Protein AF-A0A146L536-F1 (afdb_monomer_lite)

Secondary structure (DSSP, 8-state):
-HHHHHHHHHHHHHHHHHHHHHHHHB-TTS-BHHHHHHHHHHHHHHHHHHHHS----------PPP---------------------------PPP---------

Organism: Lygus hesperus (NCBI:txid30085)

Radius of gyration: 32.44 Å; chains: 1; bounding box: 49×42×100 Å

Sequence (105 aa):
TVPWLLANIAEKKRLLDELDRQNRTHTESGVSRKTIRLHLRHAQYLLKQKQKQPVLNEPSRQCGPPVSTVPSSNFSPMEGTSKQRWPKSDGFIPPRKNENYRFVP

Foldseek 3Di:
DVVVVVVVVVVVVVVVVVVVVQVVQAPPVRHGPVVVVVVVVVVVVVVVVVVPPPPPPPPPPDPDPPPDDDDDDDDDDDDDPDDPDDPDPDDPDDDDPPPDDDDDD

Structure (mmCIF, N/CA/C/O backbone):
data_AF-A0A146L536-F1
#
_entry.id   AF-A0A146L536-F1
#
loop_
_atom_site.group_PDB
_atom_site.id
_atom_site.type_symbol
_atom_site.label_atom_id
_atom_site.label_alt_id
_atom_site.label_comp_id
_atom_site.label_asym_id
_atom_site.label_entity_id
_atom_site.label_seq_id
_atom_site.pdbx_PDB_ins_code
_atom_site.Cartn_x
_atom_site.Cartn_y
_atom_site.Cartn_z
_atom_site.occupancy
_atom_site.B_iso_or_equiv
_atom_site.auth_seq_id
_atom_site.auth_comp_id
_atom_site.auth_asym_id
_atom_site.auth_atom_id
_atom_site.pdbx_PDB_model_num
ATOM 1 N N . THR A 1 1 ? 21.552 0.440 -31.029 1.00 71.75 1 THR A N 1
ATOM 2 C CA . THR A 1 1 ? 21.519 1.059 -29.680 1.00 71.75 1 THR A CA 1
ATOM 3 C C . THR A 1 1 ? 20.166 1.664 -29.308 1.00 71.75 1 THR A C 1
ATOM 5 O O . THR A 1 1 ? 19.798 1.570 -28.146 1.00 71.75 1 THR A O 1
ATOM 8 N N . VAL A 1 2 ? 19.371 2.196 -30.248 1.00 81.88 2 VAL A N 1
ATOM 9 C CA . VAL A 1 2 ? 18.019 2.754 -29.981 1.00 81.88 2 VAL A CA 1
ATOM 10 C C . VAL A 1 2 ? 16.999 1.757 -29.376 1.00 81.88 2 VAL A C 1
ATOM 12 O O . VAL A 1 2 ? 16.303 2.141 -28.437 1.00 81.88 2 VAL A O 1
ATOM 15 N N . PRO A 1 3 ? 16.923 0.476 -29.798 1.00 90.31 3 PRO A N 1
ATOM 16 C CA . PRO A 1 3 ? 15.92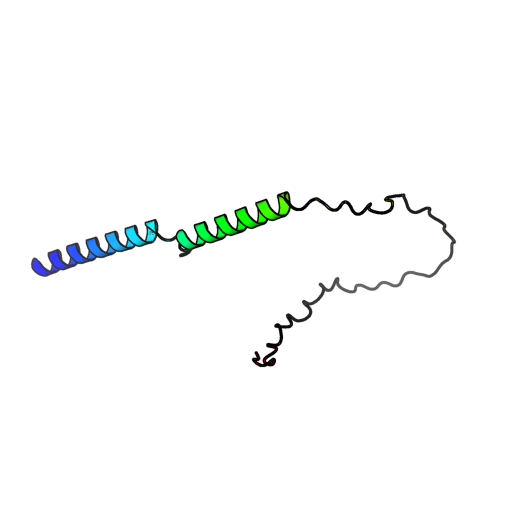9 -0.461 -29.250 1.00 90.31 3 PRO A CA 1
ATOM 17 C C . PRO A 1 3 ? 16.104 -0.763 -27.754 1.00 90.31 3 PRO A C 1
ATOM 19 O O . PRO A 1 3 ? 15.126 -0.885 -27.024 1.00 90.31 3 PRO A O 1
ATOM 22 N N . TRP A 1 4 ? 17.351 -0.825 -27.279 1.00 94.94 4 TRP A N 1
ATOM 23 C CA . TRP A 1 4 ? 17.659 -1.063 -25.865 1.00 94.94 4 TRP A CA 1
ATOM 24 C C . TRP A 1 4 ? 17.230 0.111 -24.974 1.00 94.94 4 TRP A C 1
ATOM 26 O O . TRP A 1 4 ? 16.688 -0.091 -23.890 1.00 94.94 4 TRP A O 1
ATOM 36 N N . LEU A 1 5 ? 17.401 1.349 -25.453 1.00 95.94 5 LEU A N 1
ATOM 37 C CA . LEU A 1 5 ? 16.935 2.544 -24.742 1.00 95.94 5 LEU A CA 1
ATOM 38 C C . LEU A 1 5 ? 15.408 2.554 -24.595 1.00 95.94 5 LEU A C 1
ATOM 40 O O . LEU A 1 5 ? 14.902 2.850 -23.514 1.00 95.94 5 LEU A O 1
ATOM 44 N N . LEU A 1 6 ? 14.677 2.188 -25.652 1.00 96.12 6 LEU A N 1
ATOM 45 C CA . LEU A 1 6 ? 13.214 2.099 -25.611 1.00 96.12 6 LEU A CA 1
ATOM 46 C C . LEU A 1 6 ? 12.734 1.008 -24.646 1.00 96.12 6 LEU A C 1
ATOM 48 O O . LEU A 1 6 ? 11.818 1.259 -23.861 1.00 96.12 6 LEU A O 1
ATOM 52 N N . ALA A 1 7 ? 13.385 -0.159 -24.649 1.00 95.75 7 ALA A N 1
ATOM 53 C CA . ALA A 1 7 ? 13.091 -1.236 -23.705 1.00 95.75 7 ALA A CA 1
ATOM 54 C C . ALA A 1 7 ? 13.294 -0.785 -22.246 1.00 95.75 7 ALA A C 1
ATOM 56 O O . ALA A 1 7 ? 12.400 -0.955 -21.418 1.00 95.75 7 ALA A O 1
ATOM 57 N N . ASN A 1 8 ? 14.406 -0.105 -21.952 1.00 97.19 8 ASN A N 1
ATOM 58 C CA . ASN A 1 8 ? 14.679 0.438 -20.619 1.00 97.19 8 ASN A CA 1
ATOM 59 C C . ASN A 1 8 ? 13.654 1.487 -20.172 1.00 97.19 8 ASN A C 1
ATOM 61 O O . ASN A 1 8 ? 13.281 1.534 -19.001 1.00 97.19 8 ASN A O 1
ATOM 65 N N . ILE A 1 9 ? 13.202 2.358 -21.078 1.00 97.38 9 ILE A N 1
ATOM 66 C CA . ILE A 1 9 ? 12.173 3.355 -20.753 1.00 97.38 9 ILE A CA 1
ATOM 67 C C . ILE A 1 9 ? 10.849 2.659 -20.421 1.00 97.38 9 ILE A C 1
ATOM 69 O O . ILE A 1 9 ? 10.195 3.033 -19.447 1.00 97.38 9 ILE A O 1
ATOM 73 N N . ALA A 1 10 ? 10.464 1.645 -21.199 1.00 97.44 10 ALA A N 1
ATOM 74 C CA . ALA A 1 10 ? 9.254 0.871 -20.943 1.00 97.44 10 ALA A CA 1
ATOM 75 C C . ALA A 1 10 ? 9.321 0.143 -19.591 1.00 97.44 10 ALA A C 1
ATOM 77 O O . ALA A 1 10 ? 8.367 0.194 -18.815 1.00 97.44 10 ALA A O 1
ATOM 78 N N . GLU A 1 11 ? 10.464 -0.463 -19.268 1.00 97.88 11 GLU A N 1
ATOM 79 C CA . GLU A 1 11 ? 10.667 -1.134 -17.986 1.00 97.88 11 GLU A CA 1
ATOM 80 C C . GLU A 1 11 ? 10.604 -0.158 -16.804 1.00 97.88 11 GLU A C 1
ATOM 82 O O . GLU A 1 11 ? 9.900 -0.420 -15.828 1.00 97.88 11 GLU A O 1
ATOM 87 N N . LYS A 1 12 ? 11.258 1.007 -16.904 1.00 98.06 12 LYS A N 1
ATOM 88 C CA . LYS A 1 12 ? 11.197 2.039 -15.857 1.00 98.06 12 LYS A CA 1
ATOM 89 C C . LYS A 1 12 ? 9.777 2.549 -15.627 1.00 98.06 12 LYS A C 1
ATOM 91 O O . LYS A 1 12 ? 9.379 2.703 -14.476 1.00 98.06 12 LYS A O 1
ATOM 96 N N . LYS A 1 13 ? 9.000 2.768 -16.693 1.00 98.25 13 LYS A N 1
ATOM 97 C CA . LYS A 1 13 ? 7.579 3.137 -16.575 1.00 98.25 13 LYS A CA 1
ATOM 98 C C . LYS A 1 13 ? 6.780 2.052 -15.850 1.00 98.25 13 LYS A C 1
ATOM 100 O O . LYS A 1 13 ? 6.104 2.358 -14.877 1.00 98.25 13 LYS A O 1
ATOM 105 N N . ARG A 1 14 ? 6.954 0.783 -16.238 1.00 98.19 14 ARG A N 1
ATOM 106 C CA . ARG A 1 14 ? 6.293 -0.361 -15.588 1.00 98.19 14 ARG A CA 1
ATOM 107 C C . ARG A 1 14 ? 6.596 -0.438 -14.088 1.00 98.19 14 ARG A C 1
ATOM 109 O O . ARG A 1 14 ? 5.708 -0.743 -13.298 1.00 98.19 14 ARG A O 1
ATOM 116 N N . LEU A 1 15 ? 7.846 -0.195 -13.693 1.00 98.25 15 LEU A N 1
ATOM 117 C CA . LEU A 1 15 ? 8.252 -0.214 -12.284 1.00 98.25 15 LEU A CA 1
ATOM 118 C C . LEU A 1 15 ? 7.623 0.932 -11.483 1.00 98.25 15 LEU A C 1
ATOM 120 O O . LEU A 1 15 ? 7.207 0.709 -10.349 1.00 98.25 15 LEU A O 1
ATOM 124 N N . LEU A 1 16 ? 7.520 2.129 -12.069 1.00 97.94 16 LEU A N 1
ATOM 125 C CA . LEU A 1 16 ? 6.837 3.264 -11.440 1.00 97.94 16 LEU A CA 1
ATOM 126 C C . LEU A 1 16 ? 5.342 2.989 -11.255 1.00 97.94 16 LEU A C 1
ATOM 128 O O . LEU A 1 16 ? 4.819 3.200 -10.163 1.00 97.94 16 LEU A O 1
ATOM 132 N N . ASP A 1 17 ? 4.680 2.446 -12.276 1.00 98.00 17 ASP A N 1
ATOM 133 C CA . ASP A 1 17 ? 3.259 2.092 -12.199 1.00 98.00 17 ASP A CA 1
ATOM 134 C C . ASP A 1 17 ? 2.994 1.045 -11.101 1.00 98.00 17 ASP A C 1
ATOM 136 O O . ASP A 1 17 ? 2.014 1.132 -10.355 1.00 98.00 17 ASP A O 1
ATOM 140 N N . GLU A 1 18 ? 3.888 0.062 -10.964 1.00 97.38 18 GLU A N 1
ATOM 141 C CA . GLU A 1 18 ? 3.796 -0.964 -9.924 1.00 97.38 18 GLU A CA 1
ATOM 142 C C . GLU A 1 18 ? 4.045 -0.392 -8.521 1.00 97.38 18 GLU A C 1
ATOM 144 O O . GLU A 1 18 ? 3.323 -0.736 -7.581 1.00 97.38 18 GLU A O 1
ATOM 149 N N . LEU A 1 19 ? 5.007 0.524 -8.375 1.00 95.62 19 LEU A N 1
ATOM 150 C CA . LEU A 1 19 ? 5.254 1.234 -7.119 1.00 95.62 19 LEU A CA 1
ATOM 151 C C . LEU A 1 19 ? 4.022 2.051 -6.698 1.00 95.62 19 LEU A C 1
ATOM 153 O O . LEU A 1 19 ? 3.563 1.955 -5.558 1.00 95.62 19 LEU A O 1
ATOM 157 N N . ASP A 1 20 ? 3.429 2.795 -7.630 1.00 96.25 20 ASP A N 1
ATOM 158 C CA . ASP A 1 20 ? 2.211 3.570 -7.392 1.00 96.25 20 ASP A CA 1
ATOM 159 C C . ASP A 1 20 ? 1.033 2.675 -6.994 1.00 96.25 20 ASP A C 1
ATOM 161 O O . ASP A 1 20 ? 0.279 2.985 -6.062 1.00 96.25 20 ASP A O 1
ATOM 165 N N . ARG A 1 21 ? 0.883 1.522 -7.652 1.00 95.44 21 ARG A N 1
ATOM 166 C CA . ARG A 1 21 ? -0.130 0.520 -7.299 1.00 95.44 21 ARG A CA 1
ATOM 167 C C . ARG A 1 21 ? 0.061 0.011 -5.867 1.00 95.44 21 ARG A C 1
ATOM 169 O O . ARG A 1 21 ? -0.920 -0.123 -5.123 1.00 95.44 21 ARG A O 1
ATOM 176 N N . GLN A 1 22 ? 1.298 -0.263 -5.460 1.00 94.88 22 GLN A N 1
ATOM 177 C CA . GLN A 1 22 ? 1.614 -0.712 -4.104 1.00 94.88 22 GLN A CA 1
ATOM 178 C C . GLN A 1 22 ? 1.351 0.385 -3.069 1.00 94.88 22 GLN A C 1
ATOM 180 O O . GLN A 1 22 ? 0.637 0.124 -2.100 1.00 94.88 22 GLN A O 1
ATOM 185 N N . ASN A 1 23 ? 1.773 1.624 -3.322 1.00 93.25 23 ASN A N 1
ATOM 186 C CA . ASN A 1 23 ? 1.537 2.774 -2.437 1.00 93.25 23 ASN A CA 1
ATOM 187 C C . ASN A 1 23 ? 0.041 3.056 -2.196 1.00 93.25 23 ASN A C 1
ATOM 189 O O . ASN A 1 23 ? -0.383 3.431 -1.093 1.00 93.25 23 ASN A O 1
ATOM 193 N N . ARG A 1 24 ? -0.802 2.821 -3.210 1.00 93.56 24 ARG A N 1
ATOM 194 C CA . ARG A 1 24 ? -2.267 2.950 -3.093 1.00 93.56 24 ARG A CA 1
ATOM 195 C C . ARG A 1 24 ? -2.914 1.839 -2.273 1.00 93.56 24 ARG A C 1
A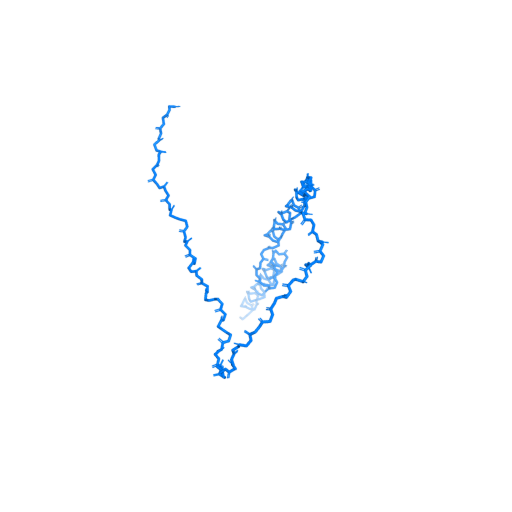TOM 197 O O . ARG A 1 24 ? -4.017 2.026 -1.763 1.00 93.56 24 ARG A O 1
ATOM 204 N N . THR A 1 25 ? -2.274 0.679 -2.150 1.00 96.50 25 THR A N 1
ATOM 205 C CA . THR A 1 25 ? -2.878 -0.527 -1.555 1.00 96.50 25 THR A CA 1
ATOM 206 C C . THR A 1 25 ? -2.274 -0.915 -0.209 1.00 96.50 25 THR A C 1
ATOM 208 O O . THR A 1 25 ? -2.978 -1.510 0.613 1.00 96.50 25 THR A O 1
ATOM 211 N N . HIS A 1 26 ? -1.033 -0.520 0.051 1.00 96.56 26 HIS A N 1
ATOM 212 C CA . HIS A 1 26 ? -0.269 -0.811 1.259 1.00 96.56 26 HIS A CA 1
ATOM 213 C C . HIS A 1 26 ? 0.161 0.487 1.953 1.00 96.56 26 HIS A C 1
ATOM 215 O O . HIS A 1 26 ? 0.048 1.582 1.397 1.00 96.56 26 HIS A O 1
ATOM 221 N N . THR A 1 27 ? 0.566 0.370 3.211 1.00 93.06 27 THR A N 1
ATOM 222 C CA . THR A 1 27 ? 1.261 1.421 3.961 1.00 93.06 27 THR A CA 1
ATOM 223 C C . THR A 1 27 ? 2.768 1.303 3.771 1.00 93.06 27 THR A C 1
ATOM 225 O O . THR A 1 27 ? 3.256 0.287 3.284 1.00 93.06 27 THR A O 1
ATOM 228 N N . GLU A 1 28 ? 3.512 2.308 4.230 1.00 90.75 28 GLU A N 1
ATOM 229 C CA . GLU A 1 28 ? 4.984 2.288 4.272 1.00 90.75 28 GLU A CA 1
ATOM 230 C C . GLU A 1 28 ? 5.530 1.078 5.050 1.00 90.75 28 GLU A C 1
ATOM 232 O O . GLU A 1 28 ? 6.568 0.526 4.710 1.00 90.75 28 GLU A O 1
ATOM 237 N N . SER A 1 29 ? 4.780 0.601 6.049 1.00 89.69 29 SER A N 1
ATOM 238 C CA . SER A 1 29 ? 5.080 -0.617 6.813 1.00 89.69 29 SER A CA 1
ATOM 239 C C . SER A 1 29 ? 4.693 -1.931 6.114 1.00 89.69 29 SER A C 1
ATOM 241 O O . SER A 1 29 ? 4.789 -2.996 6.719 1.00 89.69 29 SER A O 1
ATOM 243 N N . GLY A 1 30 ? 4.199 -1.885 4.872 1.00 92.19 30 GLY A N 1
ATOM 244 C CA . GLY A 1 30 ? 3.789 -3.062 4.098 1.00 92.19 30 GLY A CA 1
ATOM 245 C C . GLY A 1 30 ? 2.421 -3.641 4.474 1.00 92.19 30 GLY A C 1
ATOM 246 O O . GLY A 1 30 ? 2.000 -4.653 3.915 1.00 92.19 30 GLY A O 1
ATOM 247 N N . VAL A 1 31 ? 1.675 -3.015 5.389 1.00 94.31 31 VAL A N 1
ATOM 248 C CA . VAL A 1 31 ? 0.343 -3.497 5.778 1.00 94.31 31 VAL A CA 1
ATOM 249 C C . VAL A 1 31 ? -0.683 -3.081 4.729 1.00 94.31 31 VAL A C 1
ATOM 251 O O . VAL A 1 31 ? -0.808 -1.909 4.375 1.00 94.31 31 VAL A O 1
ATOM 254 N N . SER A 1 32 ? -1.485 -4.033 4.250 1.00 96.38 32 SER A N 1
ATOM 255 C CA . SER A 1 32 ? -2.576 -3.710 3.330 1.00 96.38 32 SER A CA 1
ATOM 256 C C . SER A 1 32 ? -3.595 -2.776 3.985 1.00 96.38 32 SER A C 1
ATOM 258 O O . SER A 1 32 ? -4.134 -3.046 5.063 1.00 96.38 32 SER A O 1
ATOM 260 N N . ARG A 1 33 ? -3.982 -1.724 3.265 1.00 94.81 33 ARG A N 1
ATOM 261 C CA . ARG A 1 33 ? -5.057 -0.809 3.673 1.00 94.81 33 ARG A CA 1
ATOM 262 C C . ARG A 1 33 ? -6.392 -1.535 3.860 1.00 94.81 33 ARG A C 1
ATOM 264 O O . ARG A 1 33 ? -7.220 -1.110 4.664 1.00 94.81 33 ARG A O 1
ATOM 271 N N . LYS A 1 34 ? -6.621 -2.656 3.159 1.00 96.56 34 LYS A N 1
ATOM 272 C CA . LYS A 1 34 ? -7.795 -3.522 3.379 1.00 96.56 34 LYS A CA 1
ATOM 273 C C . LYS A 1 34 ? -7.773 -4.130 4.783 1.00 96.56 34 LYS A C 1
ATOM 275 O O . LYS A 1 34 ? -8.793 -4.082 5.466 1.00 96.56 34 LYS A O 1
ATOM 280 N N . THR A 1 35 ? -6.620 -4.636 5.211 1.00 96.69 35 THR A N 1
ATOM 281 C CA . THR A 1 35 ? -6.416 -5.206 6.547 1.00 96.69 35 THR A CA 1
ATOM 282 C C . THR A 1 35 ? -6.644 -4.157 7.625 1.00 96.69 35 THR A C 1
ATOM 284 O O . THR A 1 35 ? -7.400 -4.414 8.558 1.00 96.69 35 THR A O 1
ATOM 287 N N . ILE A 1 36 ? -6.095 -2.952 7.456 1.00 96.12 36 ILE A N 1
ATOM 288 C CA . ILE A 1 36 ? -6.317 -1.838 8.391 1.00 96.12 36 ILE A CA 1
ATOM 289 C C . ILE A 1 36 ? -7.814 -1.531 8.519 1.00 96.12 36 ILE A C 1
ATOM 291 O O . ILE A 1 36 ? -8.345 -1.490 9.626 1.00 96.12 36 ILE A O 1
ATOM 295 N N . ARG A 1 37 ? -8.533 -1.397 7.395 1.00 97.12 37 ARG A N 1
ATOM 296 C CA . ARG A 1 37 ? -9.987 -1.156 7.409 1.00 97.12 37 ARG A CA 1
ATOM 297 C C . ARG A 1 37 ? -10.767 -2.262 8.120 1.00 97.12 37 ARG A C 1
ATOM 299 O O . ARG A 1 37 ? -11.727 -1.958 8.824 1.00 97.12 37 ARG A O 1
ATOM 306 N N . LEU A 1 38 ? -10.376 -3.523 7.944 1.00 97.88 38 LEU A N 1
ATOM 307 C CA . LEU A 1 38 ? -11.008 -4.649 8.632 1.00 97.88 38 LEU A CA 1
ATOM 308 C C . LEU A 1 38 ? -10.816 -4.552 10.152 1.00 97.88 38 LEU A C 1
ATOM 310 O O . LEU A 1 38 ? -11.791 -4.652 10.893 1.00 97.88 38 LEU A O 1
ATOM 314 N N . HIS A 1 39 ? -9.587 -4.292 10.604 1.00 97.38 39 HIS A N 1
ATOM 315 C CA . HIS A 1 39 ? -9.273 -4.160 12.029 1.00 97.38 39 HIS A CA 1
ATOM 316 C C . HIS A 1 39 ? -10.002 -2.972 12.660 1.00 97.38 39 HIS A C 1
ATOM 318 O O . HIS A 1 39 ? -10.570 -3.109 13.740 1.00 97.38 39 HIS A O 1
ATOM 324 N N . LEU A 1 40 ? -10.071 -1.834 11.961 1.00 97.50 40 LEU A N 1
ATOM 325 C CA . LEU A 1 40 ? -10.821 -0.666 12.423 1.00 97.50 40 LEU A CA 1
ATOM 326 C C . LEU A 1 40 ? -12.315 -0.971 12.584 1.00 97.50 40 LEU A C 1
ATOM 328 O O . LEU A 1 40 ? -12.900 -0.630 13.609 1.00 97.50 40 LEU A O 1
ATOM 332 N N . ARG A 1 41 ? -12.934 -1.659 11.615 1.00 97.44 41 ARG A N 1
ATOM 333 C CA . ARG A 1 41 ? -14.343 -2.079 11.724 1.00 97.44 41 ARG A CA 1
ATOM 334 C C . ARG A 1 41 ? -14.564 -3.027 12.899 1.00 97.44 41 ARG A C 1
ATOM 336 O O . ARG A 1 41 ? -15.543 -2.875 13.623 1.00 97.44 41 ARG A O 1
ATOM 343 N N . HIS A 1 42 ? -13.660 -3.982 13.097 1.00 97.25 42 HIS A N 1
ATOM 344 C CA . HIS A 1 42 ? -13.741 -4.919 14.211 1.00 97.25 42 HIS A C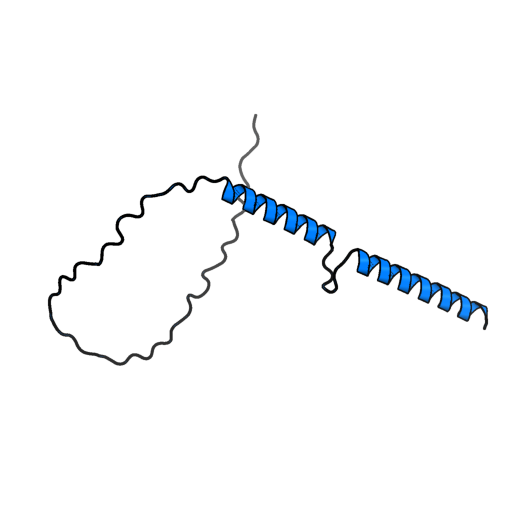A 1
ATOM 345 C C . HIS A 1 42 ? -13.619 -4.203 15.565 1.00 97.25 42 HIS A C 1
ATOM 347 O O . HIS A 1 42 ? -14.452 -4.407 16.444 1.00 97.25 42 HIS A O 1
ATOM 353 N N . ALA A 1 43 ? -12.654 -3.291 15.713 1.00 96.81 43 ALA A N 1
ATOM 354 C CA . ALA A 1 43 ? -12.504 -2.481 16.920 1.00 96.81 43 ALA A CA 1
ATOM 355 C C . ALA A 1 43 ? -13.757 -1.632 17.199 1.00 96.81 43 ALA A C 1
ATOM 357 O O . ALA A 1 43 ? -14.267 -1.626 18.317 1.00 96.81 43 ALA A O 1
ATOM 358 N N . GLN A 1 44 ? -14.316 -0.984 16.172 1.00 96.19 44 GLN A N 1
ATOM 359 C CA . GLN A 1 44 ? -15.570 -0.232 16.289 1.00 96.19 44 GLN A CA 1
ATOM 360 C C . GLN A 1 44 ? -16.746 -1.114 16.719 1.00 96.19 44 GLN A C 1
ATOM 362 O O . GLN A 1 44 ? -17.574 -0.688 17.524 1.00 96.19 44 GLN A O 1
ATOM 367 N N . TYR A 1 45 ? -16.836 -2.337 16.192 1.00 95.38 45 TYR A N 1
ATOM 368 C CA . TYR A 1 45 ? -17.859 -3.293 16.597 1.00 95.38 45 TYR A CA 1
ATOM 369 C C . TYR A 1 45 ? -17.736 -3.641 18.085 1.00 95.38 45 TYR A C 1
ATOM 371 O O . TYR A 1 45 ? -18.720 -3.530 18.814 1.00 95.38 45 TYR A O 1
ATOM 379 N N . LEU A 1 46 ? -16.534 -3.984 18.555 1.00 95.00 46 LEU A N 1
ATOM 380 C CA . LEU A 1 46 ? -16.296 -4.323 19.961 1.00 95.00 46 LEU A CA 1
ATOM 381 C C . LEU A 1 46 ? -16.625 -3.161 20.906 1.00 95.00 46 LEU A C 1
ATOM 383 O O . LEU A 1 46 ? -17.270 -3.374 21.932 1.00 95.00 46 LEU A O 1
ATOM 387 N N . LEU A 1 47 ? -16.253 -1.931 20.540 1.00 93.25 47 LEU A N 1
ATOM 388 C CA . LEU A 1 47 ? -16.591 -0.735 21.317 1.00 93.25 47 LEU A CA 1
ATOM 389 C C . LEU A 1 47 ? -18.109 -0.551 21.443 1.00 93.25 47 LEU A C 1
ATOM 391 O O . LEU A 1 47 ? -18.616 -0.315 22.539 1.00 93.25 47 LEU A O 1
ATOM 395 N N . LYS A 1 48 ? -18.855 -0.745 20.349 1.00 92.12 48 LYS A N 1
ATOM 396 C CA . LYS A 1 48 ? -20.325 -0.686 20.368 1.00 92.12 48 LYS A CA 1
ATOM 397 C C . LYS A 1 48 ? -20.945 -1.785 21.231 1.00 92.12 48 LYS A C 1
ATOM 399 O O . LYS A 1 48 ? -21.957 -1.532 21.876 1.00 92.12 48 LYS A O 1
ATOM 404 N N . GLN A 1 49 ? -20.367 -2.987 21.256 1.00 88.19 49 GLN A N 1
ATOM 405 C CA . GLN A 1 49 ? -20.846 -4.068 22.126 1.00 88.19 49 GLN A CA 1
ATOM 406 C C . GLN A 1 49 ? -20.631 -3.739 23.604 1.00 88.19 49 GLN A C 1
ATOM 408 O O . GLN A 1 49 ? -21.533 -3.929 24.414 1.00 88.19 49 GLN A O 1
ATOM 413 N N . LYS A 1 50 ? -19.468 -3.180 23.954 1.00 83.44 50 LYS A N 1
ATOM 414 C CA . LYS A 1 50 ? -19.168 -2.762 25.329 1.00 83.44 50 LYS A CA 1
ATOM 415 C C . LYS A 1 50 ? -20.054 -1.617 25.807 1.00 83.44 50 LYS A C 1
ATOM 417 O O . LYS A 1 50 ? -20.489 -1.646 26.948 1.00 83.44 50 LYS A O 1
ATOM 422 N N . GLN A 1 51 ? -20.390 -0.668 24.936 1.00 80.31 51 GLN A N 1
ATOM 423 C CA . GLN A 1 51 ? -21.314 0.418 25.276 1.00 80.31 51 GLN A CA 1
ATOM 424 C C . GLN A 1 51 ? -22.760 -0.063 25.496 1.00 80.31 51 GLN A C 1
ATOM 426 O O . GLN A 1 51 ? -23.521 0.577 26.212 1.00 80.31 51 GLN A O 1
ATOM 431 N N . LYS A 1 52 ? -23.149 -1.181 24.872 1.00 73.94 52 LYS A N 1
ATOM 432 C CA . LYS A 1 52 ? -24.483 -1.782 25.013 1.00 73.94 52 LYS A CA 1
ATOM 433 C C . LYS A 1 52 ? -24.587 -2.787 26.157 1.00 73.94 52 LYS A C 1
ATOM 435 O O . LYS A 1 52 ? -25.700 -3.202 26.469 1.00 73.94 52 LYS A O 1
ATOM 440 N N . GLN A 1 53 ? -23.473 -3.196 26.767 1.00 62.84 53 GLN A N 1
ATOM 441 C CA . GLN A 1 53 ? -23.545 -3.961 28.005 1.00 62.84 53 GLN A CA 1
ATOM 442 C C . GLN A 1 53 ? -24.020 -3.010 29.107 1.00 62.84 53 GLN A C 1
ATOM 444 O O . GLN A 1 53 ? -23.329 -2.024 29.371 1.00 62.84 53 GLN A O 1
ATOM 449 N N . PRO A 1 54 ? -25.177 -3.262 29.751 1.00 59.34 54 PRO A N 1
ATOM 450 C CA . PRO A 1 54 ? -25.490 -2.564 30.982 1.00 59.34 54 PRO A CA 1
ATOM 451 C C . PRO A 1 54 ? -24.330 -2.846 31.931 1.00 59.34 54 PRO A C 1
ATOM 453 O O . PRO A 1 54 ? -23.948 -4.003 32.121 1.00 59.34 54 PRO A O 1
ATOM 456 N N . VAL A 1 55 ? -23.731 -1.787 32.474 1.00 63.62 55 VAL A N 1
ATOM 457 C CA . VAL A 1 55 ? -22.843 -1.917 33.623 1.00 63.62 55 VAL A CA 1
ATOM 458 C C . VAL A 1 55 ? -23.715 -2.563 34.688 1.00 63.62 55 VAL A C 1
ATOM 460 O O . VAL A 1 55 ? -24.594 -1.915 35.255 1.00 63.62 55 VAL A O 1
ATOM 463 N N . LEU A 1 56 ? -23.565 -3.874 34.870 1.00 56.19 56 LEU A N 1
ATOM 464 C CA . LEU A 1 56 ? -24.123 -4.561 36.013 1.00 56.19 56 LEU A CA 1
ATOM 465 C C . LEU A 1 56 ? -23.349 -3.962 37.182 1.00 56.19 56 LEU A C 1
ATOM 467 O O . LEU A 1 56 ? -22.214 -4.351 37.444 1.00 56.19 56 LEU A O 1
ATOM 471 N N . ASN A 1 57 ? -23.907 -2.895 37.754 1.00 55.50 57 ASN A N 1
ATOM 472 C CA . ASN A 1 57 ? -23.422 -2.277 38.970 1.00 55.50 57 ASN A CA 1
ATOM 473 C C . ASN A 1 57 ? -23.493 -3.366 40.035 1.00 55.50 57 ASN A C 1
ATOM 475 O O . ASN A 1 57 ? -24.525 -3.556 40.676 1.00 55.50 57 ASN A O 1
ATOM 479 N N . GLU A 1 58 ? -22.410 -4.116 40.201 1.00 58.84 58 GLU A N 1
ATOM 480 C CA . GLU A 1 58 ? -22.151 -4.730 41.484 1.00 58.84 58 GLU A CA 1
ATOM 481 C C . GLU A 1 58 ? -22.043 -3.562 42.473 1.00 58.84 58 GLU A C 1
ATOM 483 O O . GLU A 1 58 ? -21.262 -2.635 42.223 1.00 58.84 58 GLU A O 1
ATOM 488 N N . PRO A 1 59 ? -22.829 -3.522 43.561 1.00 55.75 59 PRO A N 1
ATOM 489 C CA . PRO A 1 59 ? -22.562 -2.564 44.612 1.00 55.75 59 PRO A CA 1
ATOM 490 C C . PRO A 1 59 ? -21.201 -2.937 45.195 1.00 55.75 59 PRO A C 1
ATOM 492 O O . PRO A 1 59 ? -21.087 -3.880 45.978 1.00 55.75 59 PRO A O 1
ATOM 495 N N . SER A 1 60 ? -20.161 -2.208 44.785 1.00 55.50 60 SER A N 1
ATOM 496 C CA . SER A 1 60 ? -18.852 -2.234 45.421 1.00 55.50 60 SER A CA 1
ATOM 497 C C . SER A 1 60 ? -19.083 -2.009 46.911 1.00 55.50 60 SER A C 1
ATOM 499 O O . SER A 1 60 ? -19.440 -0.907 47.341 1.00 55.50 60 SER A O 1
ATOM 501 N N . ARG A 1 61 ? -18.974 -3.079 47.698 1.00 57.47 61 ARG A N 1
ATOM 502 C CA . ARG A 1 61 ? -19.112 -3.014 49.146 1.00 57.47 61 ARG A CA 1
ATOM 503 C C . ARG A 1 61 ? -18.050 -2.053 49.679 1.00 57.47 61 ARG A C 1
ATOM 505 O O . ARG A 1 61 ? -16.866 -2.344 49.611 1.00 57.47 61 ARG A O 1
ATOM 512 N N . GLN A 1 62 ? -18.531 -0.915 50.176 1.00 53.66 62 GLN A N 1
ATOM 513 C CA . GLN A 1 62 ? -17.910 -0.034 51.166 1.00 53.66 62 GLN A CA 1
ATOM 514 C C . GLN A 1 62 ? -16.412 0.270 50.979 1.00 53.66 62 GLN A C 1
ATOM 516 O O . GLN A 1 62 ? -15.552 -0.338 51.607 1.00 53.66 62 GLN A O 1
ATOM 521 N N . CYS A 1 63 ? -16.118 1.361 50.266 1.00 51.81 63 CYS A N 1
ATOM 522 C CA . CYS A 1 6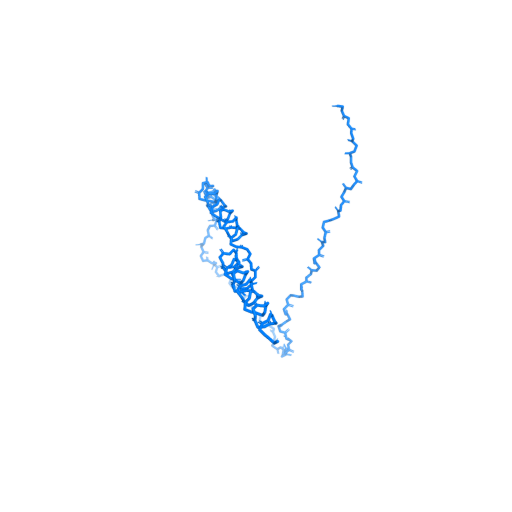3 ? -14.969 2.210 50.593 1.00 51.81 63 CYS A CA 1
ATOM 523 C C . CYS A 1 63 ? -15.282 2.998 51.879 1.00 51.81 63 CYS A C 1
ATOM 525 O O . CYS A 1 63 ? -15.632 4.174 51.829 1.00 51.81 63 CYS A O 1
ATOM 527 N N . GLY A 1 64 ? -15.222 2.327 53.028 1.00 58.03 64 GLY A N 1
ATOM 528 C CA . GLY A 1 64 ? -15.076 2.979 54.330 1.00 58.03 64 GLY A CA 1
ATOM 529 C C . GLY A 1 64 ? -13.606 2.922 54.752 1.00 58.03 64 GLY A C 1
ATOM 530 O O . GLY A 1 64 ? -12.933 1.944 54.419 1.00 58.03 64 GLY A O 1
ATOM 531 N N . PRO A 1 65 ? -13.067 3.936 55.447 1.00 51.44 65 PRO A N 1
ATOM 532 C CA . PRO A 1 65 ? -11.694 3.872 55.932 1.00 51.44 65 PRO A CA 1
ATOM 533 C C . PRO A 1 65 ? -11.548 2.691 56.908 1.00 51.44 65 PRO A C 1
ATOM 535 O O . PRO A 1 65 ? -12.467 2.440 57.694 1.00 51.44 65 PRO A O 1
ATOM 538 N N . PRO A 1 66 ? -10.423 1.954 56.890 1.00 61.09 66 PRO A N 1
ATOM 539 C CA . PRO A 1 66 ? -10.188 0.902 57.867 1.00 61.09 66 PRO A CA 1
ATOM 540 C C . PRO A 1 66 ? -10.121 1.530 59.265 1.00 61.09 66 PRO A C 1
ATOM 542 O O . PRO A 1 66 ? -9.298 2.407 59.527 1.00 61.09 66 PRO A O 1
ATOM 545 N N . VAL A 1 67 ? -11.000 1.090 60.168 1.00 53.00 67 VAL A N 1
ATOM 546 C CA . VAL A 1 67 ? -10.928 1.446 61.588 1.00 53.00 67 VAL A CA 1
ATOM 547 C C . VAL A 1 67 ? -9.682 0.771 62.161 1.00 53.00 67 VAL A C 1
ATOM 549 O O . VAL A 1 67 ? -9.638 -0.443 62.357 1.00 53.00 67 VAL A O 1
ATOM 552 N N . SER A 1 68 ? -8.641 1.578 62.364 1.00 49.03 68 SER A N 1
ATOM 553 C CA . SER A 1 68 ? -7.370 1.179 62.962 1.00 49.03 68 SER A CA 1
ATOM 554 C C . SER A 1 68 ? -7.598 0.718 64.399 1.00 49.03 68 SER A C 1
ATOM 556 O O . SER A 1 68 ? -7.838 1.530 65.291 1.00 49.03 68 SER A O 1
ATOM 558 N N . THR A 1 69 ? -7.524 -0.593 64.619 1.00 54.41 69 THR A N 1
ATOM 559 C CA . THR A 1 69 ? -7.393 -1.165 65.961 1.00 54.41 69 THR A CA 1
ATOM 560 C C . THR A 1 69 ? -5.956 -1.651 66.084 1.00 54.41 69 THR A C 1
ATOM 562 O O . THR A 1 69 ? -5.602 -2.720 65.595 1.00 54.41 69 THR A O 1
ATOM 565 N N . VAL A 1 70 ? -5.102 -0.812 66.666 1.00 46.81 70 VAL A N 1
ATOM 566 C CA . VAL A 1 70 ? -3.731 -1.180 67.036 1.00 46.81 70 VAL A CA 1
ATOM 567 C C . VAL A 1 70 ? -3.801 -2.078 68.274 1.00 46.81 70 VAL A C 1
ATOM 569 O O . VAL A 1 70 ? -4.538 -1.763 69.210 1.00 46.81 70 VAL A O 1
ATOM 572 N N . PRO A 1 71 ? -2.973 -3.132 68.336 1.00 46.41 71 PRO A N 1
ATOM 573 C CA . PRO A 1 71 ? -2.119 -3.229 69.508 1.00 46.41 71 PRO A CA 1
ATOM 574 C C . PRO A 1 71 ? -0.639 -3.431 69.166 1.00 46.41 71 PRO A C 1
ATOM 576 O O . PRO A 1 71 ? -0.243 -4.150 68.254 1.00 46.41 71 PRO A O 1
ATOM 579 N N . SER A 1 72 ? 0.138 -2.721 69.974 1.00 42.62 72 SER A N 1
ATOM 580 C CA . SER A 1 72 ? 1.585 -2.690 70.160 1.00 42.62 72 SER A CA 1
ATOM 581 C C . SER A 1 72 ? 2.268 -4.064 70.233 1.00 42.62 72 SER A C 1
ATOM 583 O O . SER A 1 72 ? 1.736 -4.957 70.888 1.00 42.62 72 SER A O 1
ATOM 585 N N . SER A 1 73 ? 3.483 -4.179 69.662 1.00 46.41 73 SER A N 1
ATOM 586 C CA . SER A 1 73 ? 4.711 -4.646 70.356 1.00 46.41 73 SER A CA 1
ATOM 587 C C . SER A 1 73 ? 5.739 -5.346 69.435 1.00 46.41 73 SER A C 1
ATOM 589 O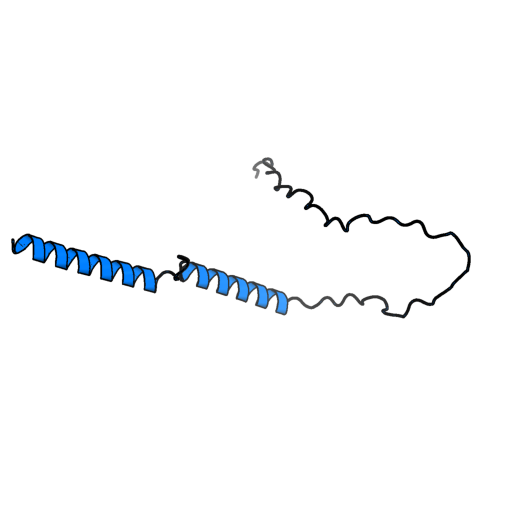 O . SER A 1 73 ? 5.575 -6.506 69.078 1.00 46.41 73 SER A O 1
ATOM 591 N N . ASN A 1 74 ? 6.837 -4.631 69.152 1.00 52.72 74 ASN A N 1
ATOM 592 C CA . ASN A 1 74 ? 8.257 -5.042 69.079 1.00 52.72 74 ASN A CA 1
ATOM 593 C C . ASN A 1 74 ? 8.693 -6.374 68.415 1.00 52.72 74 ASN A C 1
ATOM 595 O O . ASN A 1 74 ? 8.660 -7.416 69.066 1.00 52.72 74 ASN A O 1
ATOM 599 N N . PHE A 1 75 ? 9.342 -6.294 67.237 1.00 44.09 75 PHE A N 1
ATOM 600 C CA . PHE A 1 75 ? 10.565 -7.068 66.921 1.00 44.09 75 PHE A CA 1
ATOM 601 C C . PHE A 1 75 ? 11.381 -6.437 65.757 1.00 44.09 75 PHE A C 1
ATOM 603 O O . PHE A 1 75 ? 10.807 -5.908 64.811 1.00 44.09 75 PHE A O 1
ATOM 610 N N .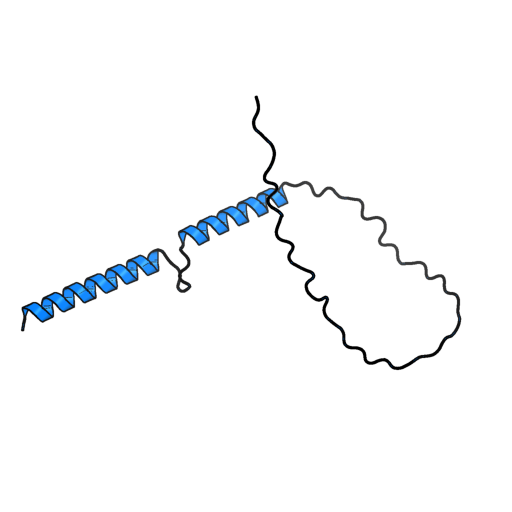 SER A 1 76 ? 12.714 -6.462 65.888 1.00 48.22 76 SER A N 1
ATOM 611 C CA . SER A 1 76 ? 13.771 -5.605 65.293 1.00 48.22 76 SER A CA 1
ATOM 612 C C . SER A 1 76 ? 14.057 -5.698 63.771 1.00 48.22 76 SER A C 1
ATOM 614 O O . SER A 1 76 ? 13.688 -6.687 63.138 1.00 48.22 76 SER A O 1
ATOM 616 N N . PRO A 1 77 ? 14.776 -4.708 63.174 1.00 48.78 77 PRO A N 1
ATOM 617 C CA . PRO A 1 77 ? 15.061 -4.650 61.740 1.00 48.78 77 PRO A CA 1
ATOM 618 C C . PRO A 1 77 ? 16.318 -5.462 61.388 1.00 48.78 77 PRO A C 1
ATOM 620 O O . PRO A 1 77 ? 17.370 -5.265 61.991 1.00 48.78 77 PRO A O 1
ATOM 623 N N . MET A 1 78 ? 16.232 -6.341 60.387 1.00 42.06 78 MET A N 1
ATOM 624 C CA . MET A 1 78 ? 17.413 -6.938 59.757 1.00 42.06 78 MET A CA 1
ATOM 625 C C . MET A 1 78 ? 17.443 -6.535 58.285 1.00 42.06 78 MET A C 1
ATOM 627 O O . MET A 1 78 ? 16.502 -6.798 57.534 1.00 42.06 78 MET A O 1
ATOM 631 N N . GLU A 1 79 ? 18.519 -5.850 57.905 1.00 52.91 79 GLU A N 1
ATOM 632 C CA . GLU A 1 79 ? 18.828 -5.459 56.537 1.00 52.91 79 GLU A CA 1
ATOM 633 C C . GLU A 1 79 ? 18.786 -6.673 55.602 1.00 52.91 79 GLU A C 1
ATOM 635 O O . GLU A 1 79 ? 19.426 -7.697 55.835 1.00 52.91 79 GLU A O 1
ATOM 640 N N . GLY A 1 80 ? 18.028 -6.544 54.517 1.00 46.75 80 GLY A N 1
ATOM 641 C CA . GLY A 1 80 ? 17.922 -7.554 53.477 1.00 46.75 80 GLY A CA 1
ATOM 642 C C . GLY A 1 80 ? 17.677 -6.882 52.140 1.00 46.75 80 GLY A C 1
ATOM 643 O O . GLY A 1 80 ? 16.543 -6.776 51.679 1.00 46.75 80 GLY A O 1
ATOM 644 N N . THR A 1 81 ? 18.747 -6.409 51.508 1.00 56.31 81 THR A N 1
ATOM 645 C CA . THR A 1 81 ? 18.753 -6.036 50.093 1.00 56.31 81 THR A CA 1
ATOM 646 C C . THR A 1 81 ? 18.446 -7.278 49.255 1.00 56.31 81 THR A C 1
ATOM 648 O O . THR A 1 81 ? 19.323 -8.057 48.897 1.00 56.31 81 THR A O 1
ATOM 651 N N . SER A 1 82 ? 17.174 -7.486 48.921 1.00 48.06 82 SER A N 1
ATOM 652 C CA . SER A 1 82 ? 16.763 -8.524 47.979 1.00 48.06 82 SER A CA 1
ATOM 653 C C . SER A 1 82 ? 15.927 -7.893 46.886 1.00 48.06 82 SER A C 1
ATOM 655 O O . SER A 1 82 ? 14.916 -7.235 47.123 1.00 48.06 82 SER A O 1
ATOM 657 N N . LYS A 1 83 ? 16.438 -8.025 45.666 1.00 53.88 83 LYS A N 1
ATOM 658 C CA . LYS A 1 83 ? 15.958 -7.328 44.484 1.00 53.88 83 LYS A CA 1
ATOM 659 C C . LYS A 1 83 ? 14.484 -7.625 44.243 1.00 53.88 83 LYS A C 1
ATOM 661 O O . LYS A 1 83 ? 14.069 -8.781 44.254 1.00 53.88 83 LYS A O 1
ATOM 666 N N . GLN A 1 84 ? 13.740 -6.571 43.928 1.00 49.88 84 GLN A N 1
ATOM 667 C CA . GLN A 1 84 ? 12.417 -6.631 43.327 1.00 49.88 84 GLN A CA 1
ATOM 668 C C . GLN A 1 84 ? 12.510 -7.489 42.052 1.00 49.88 84 GLN A C 1
ATOM 670 O O . GLN A 1 84 ? 12.961 -7.048 40.994 1.00 49.88 84 GLN A O 1
ATOM 675 N N . ARG A 1 85 ? 12.197 -8.778 42.186 1.00 53.44 85 ARG A N 1
ATOM 676 C CA . ARG A 1 85 ? 12.145 -9.734 41.085 1.00 53.44 85 ARG A CA 1
ATOM 677 C C . ARG A 1 85 ? 10.772 -9.561 40.453 1.00 53.44 85 ARG A C 1
ATOM 679 O O . ARG A 1 85 ? 9.773 -9.868 41.096 1.00 53.44 85 ARG A O 1
ATOM 686 N N . TRP A 1 86 ? 10.722 -9.051 39.222 1.00 64.88 86 TRP A N 1
ATOM 687 C CA . TRP A 1 86 ? 9.510 -9.088 38.401 1.00 64.88 86 TRP A CA 1
ATOM 688 C C . TRP A 1 86 ? 8.890 -10.492 38.468 1.00 64.88 86 TRP A C 1
ATOM 690 O O . TRP A 1 86 ? 9.660 -11.464 38.464 1.00 64.88 86 TRP A O 1
ATOM 700 N N . PRO A 1 87 ? 7.552 -10.639 38.521 1.00 60.97 87 PRO A N 1
ATOM 701 C CA . PRO A 1 87 ? 6.957 -11.949 38.324 1.00 60.97 87 PRO A CA 1
ATOM 702 C C . PRO A 1 87 ? 7.455 -12.457 36.971 1.00 60.97 87 PRO A C 1
ATOM 704 O O . PRO A 1 87 ? 7.243 -11.832 35.930 1.00 60.97 87 PRO A O 1
ATOM 707 N N . LYS A 1 88 ? 8.225 -13.549 37.012 1.00 54.38 88 LYS A N 1
ATOM 708 C CA . LYS A 1 88 ? 8.603 -14.280 35.810 1.00 54.38 88 LYS A CA 1
ATOM 709 C C . LYS A 1 88 ? 7.289 -14.684 35.162 1.00 54.38 88 LYS A C 1
ATOM 711 O O . LYS A 1 88 ? 6.396 -15.157 35.853 1.00 54.38 88 LYS A O 1
ATOM 716 N N . SER A 1 89 ? 7.165 -14.423 33.868 1.00 55.12 89 SER A N 1
ATOM 717 C CA . SER A 1 89 ? 6.031 -14.845 33.059 1.00 55.12 89 SER A CA 1
ATOM 718 C C . SER A 1 89 ? 5.834 -16.348 33.237 1.00 55.12 89 SER A C 1
ATOM 720 O O . SER A 1 89 ? 6.568 -17.143 32.643 1.00 55.12 89 SER A O 1
ATOM 722 N N . ASP A 1 90 ? 4.891 -16.729 34.088 1.00 55.00 90 ASP A N 1
ATOM 723 C CA . ASP A 1 90 ? 4.489 -18.114 34.211 1.00 55.00 90 ASP A CA 1
ATOM 724 C C . ASP A 1 90 ? 3.822 -18.521 32.901 1.00 55.00 90 ASP A C 1
ATOM 726 O O . ASP A 1 90 ? 2.853 -17.914 32.447 1.00 55.00 90 ASP A O 1
ATOM 730 N N . GLY A 1 91 ? 4.470 -19.505 32.278 1.00 51.38 91 GLY A N 1
ATOM 731 C CA . GLY A 1 91 ? 4.075 -20.297 31.125 1.00 51.38 91 GLY A CA 1
ATOM 732 C C . GLY A 1 91 ? 2.803 -19.875 30.403 1.00 51.38 91 GLY A C 1
ATOM 733 O O . GLY A 1 91 ? 1.691 -20.127 30.860 1.00 51.38 91 GLY A O 1
ATOM 734 N N . PHE A 1 92 ? 2.974 -19.389 29.175 1.00 57.84 92 PHE A N 1
ATOM 735 C CA . PHE A 1 92 ? 1.952 -19.565 28.154 1.00 57.84 92 PHE A CA 1
ATOM 736 C C . PHE A 1 92 ? 1.659 -21.067 28.019 1.00 57.84 92 PHE A C 1
ATOM 738 O O . PHE A 1 92 ? 2.465 -21.820 27.473 1.00 57.84 92 PHE A O 1
ATOM 745 N N . ILE A 1 93 ? 0.522 -21.508 28.555 1.00 60.81 93 ILE A N 1
ATOM 746 C CA . ILE A 1 93 ? -0.023 -22.844 28.323 1.00 60.81 93 ILE A CA 1
ATOM 747 C C . ILE A 1 93 ? -0.835 -22.748 27.025 1.00 60.81 93 ILE A C 1
ATOM 749 O O . ILE A 1 93 ? -1.902 -22.130 27.036 1.00 60.81 93 ILE A O 1
ATOM 753 N N . PRO A 1 94 ? -0.380 -23.311 25.889 1.00 62.06 94 PRO A N 1
ATOM 754 C CA . PRO A 1 94 ? -1.230 -23.389 24.711 1.00 62.06 94 PRO A CA 1
ATOM 755 C C . PRO A 1 94 ? -2.441 -24.283 25.020 1.00 62.06 94 PRO A C 1
ATOM 757 O O . PRO A 1 94 ? -2.296 -25.295 25.716 1.00 62.06 94 PRO A O 1
ATOM 760 N N . PRO A 1 95 ? -3.640 -23.957 24.507 1.00 60.31 95 PRO A N 1
ATOM 761 C CA . PRO A 1 95 ? -4.807 -24.799 24.708 1.00 60.31 95 PRO A CA 1
ATOM 762 C C . PRO A 1 95 ? -4.543 -26.179 24.099 1.00 60.31 95 PRO A C 1
ATOM 764 O O . PRO A 1 95 ? -4.259 -26.308 22.905 1.00 60.31 95 PRO A O 1
ATOM 767 N N . ARG A 1 96 ? -4.623 -27.221 24.934 1.00 54.09 96 ARG A N 1
ATOM 768 C CA . ARG A 1 96 ? -4.608 -28.612 24.475 1.00 54.09 96 ARG A CA 1
ATOM 769 C C . ARG A 1 96 ? -5.776 -28.791 23.506 1.00 54.09 96 ARG A C 1
ATOM 771 O O . ARG A 1 96 ? -6.927 -28.588 23.888 1.00 54.09 96 ARG A O 1
ATOM 778 N N . LYS A 1 97 ? -5.480 -29.154 22.255 1.00 50.38 97 LYS A N 1
ATOM 779 C CA . LYS A 1 97 ? -6.494 -29.610 21.301 1.00 50.38 97 LYS A CA 1
ATOM 780 C C . LYS A 1 97 ? -7.191 -30.820 21.912 1.00 50.38 97 LYS A C 1
ATOM 782 O O . LYS A 1 97 ? -6.572 -31.864 22.086 1.00 50.38 97 LYS A O 1
ATOM 787 N N . ASN A 1 98 ? -8.457 -30.655 22.269 1.00 48.72 98 ASN A N 1
ATOM 788 C CA . ASN A 1 98 ? -9.299 -31.758 22.692 1.00 48.72 98 ASN A CA 1
ATOM 789 C C . ASN A 1 98 ? -9.896 -32.381 21.424 1.00 48.72 98 ASN A C 1
ATOM 791 O O . ASN A 1 98 ? -10.999 -32.047 21.000 1.00 48.72 98 ASN A O 1
ATOM 795 N N . GLU A 1 99 ? -9.108 -33.216 20.750 1.00 55.84 99 GLU A N 1
ATOM 796 C CA . GLU A 1 99 ? -9.620 -34.118 19.724 1.00 55.84 99 GLU A CA 1
ATOM 797 C C . GLU A 1 99 ? -10.270 -35.294 20.441 1.00 55.84 99 GLU A C 1
ATOM 799 O O . GLU A 1 99 ? -9.586 -36.229 20.839 1.00 55.84 99 GLU A O 1
ATOM 804 N N . ASN A 1 100 ? -11.574 -35.190 20.688 1.00 53.12 100 ASN A N 1
ATOM 805 C CA . ASN A 1 100 ? -12.531 -36.295 20.751 1.00 53.12 100 ASN A CA 1
ATOM 806 C C . ASN A 1 100 ? -13.859 -35.741 21.253 1.00 53.12 100 ASN A C 1
ATOM 808 O O . ASN A 1 100 ? -13.928 -35.338 22.400 1.00 53.12 100 ASN A O 1
ATOM 812 N N . TYR A 1 101 ? -14.869 -35.706 20.387 1.00 51.09 101 TYR A N 1
ATOM 813 C CA . TYR A 1 101 ? -16.211 -36.283 20.569 1.00 51.09 101 TYR A CA 1
ATOM 814 C C . TYR A 1 101 ? -16.880 -36.127 19.196 1.00 51.09 101 TYR A C 1
ATOM 816 O O . TYR A 1 101 ? -17.182 -35.027 18.751 1.00 51.09 101 TYR A O 1
ATOM 824 N N . ARG A 1 102 ? -16.703 -37.144 18.346 1.00 41.50 102 ARG A N 1
ATOM 825 C CA . ARG A 1 102 ? -17.741 -38.129 18.008 1.00 41.50 102 ARG A CA 1
ATOM 826 C C . ARG A 1 102 ? -19.012 -37.467 17.482 1.00 41.50 102 ARG A C 1
ATOM 828 O O . ARG A 1 102 ? -19.754 -36.832 18.219 1.00 41.50 102 ARG A O 1
ATOM 835 N N . PHE A 1 103 ? -19.225 -37.702 16.192 1.00 47.81 103 PHE A N 1
ATOM 836 C CA . PHE A 1 103 ? -20.524 -37.689 15.542 1.00 47.81 103 PHE A CA 1
ATOM 837 C C . PHE A 1 103 ? -21.622 -38.319 16.411 1.00 47.81 103 PHE A C 1
ATOM 839 O O . PHE A 1 103 ? -21.346 -39.231 17.197 1.00 47.81 103 PHE A O 1
ATOM 846 N N . VAL A 1 104 ? -22.848 -37.896 16.086 1.00 39.88 104 VAL A N 1
ATOM 847 C CA . VAL A 1 104 ? -24.122 -38.643 16.025 1.00 39.88 104 VAL A CA 1
ATOM 848 C C . VAL A 1 104 ? -25.211 -37.991 16.901 1.00 39.88 104 VAL A C 1
ATOM 850 O O . VAL A 1 104 ? -24.905 -37.626 18.038 1.00 39.88 104 VAL A O 1
ATOM 853 N N . PRO A 1 105 ? -26.483 -37.905 16.448 1.00 56.16 105 PRO A N 1
ATOM 854 C CA . PRO A 1 105 ? -27.060 -38.277 15.142 1.00 56.16 105 PRO A CA 1
ATOM 855 C C . PRO A 1 105 ? -27.447 -37.086 14.255 1.00 56.16 105 PRO A C 1
ATOM 857 O O . PRO A 1 105 ? -27.965 -36.077 14.783 1.00 56.16 105 PRO A O 1
#

pLDDT: mean 73.36, std 21.19, range [39.88, 98.25]